Protein AF-A0A9D6R997-F1 (afdb_monomer_lite)

Sequence (126 aa):
MDRHWLLTNTCYGTWLPGSERGFVGRVWEHRPLEPAEKRRVVHNDPGTPCDENMPALQRQSRDLMKGSPIMLSLTHAETLLAQFQETASYRKWTIRAVAIMFNHFHIVVAVPGDPNPSKVLGDFKA

pLDDT: mean 92.51, std 6.71, range [74.5, 98.62]

Radius of gyration: 17.23 Å; chains: 1; bounding box: 40×22×47 Å

Secondary structure (DSSP, 8-state):
--EEEEEEEEPTTSS-TT-TT-B-SEESPPPTTS-TT-SSEE---TTSPPB---HHHHHHHHHT-SSPPP---HHHHHHHHHHHHHHHHHHT-EEEEEEEETTEEEEEEEESS---HHHHHHHHH-

Foldseek 3Di:
DPDKDKDKWFFPPPDFAQDQQADWDWAQDDDPPDDNPDRTDTDDDPPDDHHHGDVVRRVVVVVPDPDDTQFDDPVNVVVLVVLQVVLCVVQVKDWPDKDDHRGMIITIIGHPDDDDVVVVNVSSVD

Structure (mmCIF, N/CA/C/O backbone):
data_AF-A0A9D6R997-F1
#
_entry.id   AF-A0A9D6R997-F1
#
loop_
_atom_site.group_PDB
_atom_site.id
_atom_site.type_symbol
_atom_site.label_atom_id
_atom_site.label_alt_id
_atom_site.label_comp_id
_atom_site.label_asym_id
_atom_site.label_entity_id
_atom_site.label_seq_id
_atom_site.pdbx_PDB_ins_code
_atom_site.Cartn_x
_atom_site.Cartn_y
_atom_site.Cartn_z
_atom_site.occupancy
_atom_site.B_iso_or_equiv
_atom_site.auth_seq_id
_atom_site.auth_comp_id
_atom_site.auth_asym_id
_atom_site.auth_atom_id
_atom_site.pdbx_PDB_model_num
ATOM 1 N N . MET A 1 1 ? -21.304 0.700 10.622 1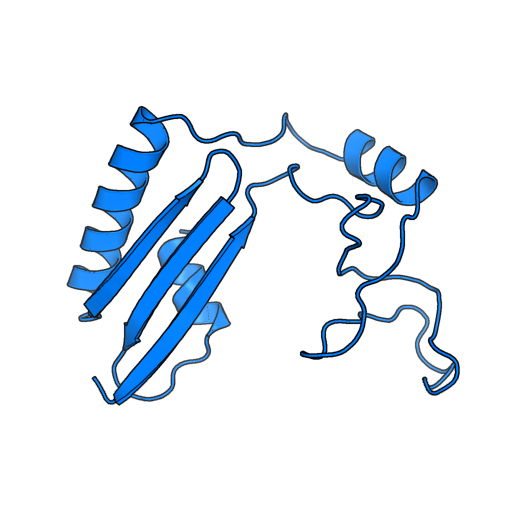.00 75.81 1 MET A N 1
ATOM 2 C CA . MET A 1 1 ? -20.376 0.799 9.478 1.00 75.81 1 MET A CA 1
ATOM 3 C C . MET A 1 1 ? -20.790 -0.245 8.476 1.00 75.81 1 MET A C 1
ATOM 5 O O . MET A 1 1 ? -20.971 -1.392 8.865 1.00 75.81 1 MET A O 1
ATOM 9 N N . ASP A 1 2 ? -21.026 0.187 7.253 1.00 90.62 2 ASP A N 1
ATOM 10 C CA . ASP A 1 2 ? -21.742 -0.523 6.194 1.00 90.62 2 ASP A CA 1
ATOM 11 C C . ASP A 1 2 ? -20.811 -0.942 5.051 1.00 90.62 2 ASP A C 1
ATOM 13 O O . ASP A 1 2 ? -21.025 -1.991 4.446 1.00 90.62 2 ASP A O 1
ATOM 17 N N . ARG A 1 3 ? -19.711 -0.214 4.826 1.00 96.50 3 ARG A N 1
ATOM 18 C CA . ARG A 1 3 ? -18.688 -0.581 3.843 1.00 96.50 3 ARG A CA 1
ATOM 19 C C . ARG A 1 3 ? -17.407 -1.054 4.509 1.00 96.50 3 ARG A C 1
ATOM 21 O O . ARG A 1 3 ? -16.957 -0.481 5.499 1.00 96.50 3 ARG A O 1
ATOM 28 N N . HIS A 1 4 ? -16.807 -2.091 3.930 1.00 97.25 4 HIS A N 1
ATOM 29 C CA . HIS A 1 4 ? -15.522 -2.636 4.348 1.00 97.25 4 HIS A CA 1
ATOM 30 C C . HIS A 1 4 ? -14.554 -2.608 3.169 1.00 97.25 4 HIS A C 1
ATOM 32 O O . HIS A 1 4 ? -14.914 -2.999 2.059 1.00 97.25 4 HIS A O 1
ATOM 38 N N . TRP A 1 5 ? -13.328 -2.166 3.423 1.00 97.19 5 TRP A N 1
ATOM 39 C CA . TRP A 1 5 ? -12.262 -2.117 2.432 1.00 97.19 5 TRP A CA 1
ATOM 40 C C . TRP A 1 5 ? -11.076 -2.950 2.894 1.00 97.19 5 TRP A C 1
ATOM 42 O O . TRP A 1 5 ? -10.654 -2.831 4.044 1.00 97.19 5 TRP A O 1
ATOM 52 N N . LEU A 1 6 ? -10.516 -3.744 1.980 1.00 97.00 6 LEU A N 1
ATOM 53 C CA . LEU A 1 6 ? -9.157 -4.260 2.097 1.00 97.00 6 LEU A CA 1
ATOM 54 C C . LEU A 1 6 ? -8.227 -3.288 1.375 1.00 97.00 6 LEU A C 1
ATOM 56 O O . LEU A 1 6 ? -8.240 -3.185 0.149 1.00 97.00 6 LEU A O 1
ATOM 60 N N . LEU A 1 7 ? -7.431 -2.568 2.148 1.00 96.94 7 LEU A N 1
ATOM 61 C CA . LEU A 1 7 ? -6.454 -1.618 1.646 1.00 96.94 7 LEU A CA 1
ATOM 62 C C . LEU A 1 7 ? -5.073 -2.258 1.666 1.00 96.94 7 LEU A C 1
ATOM 64 O O . LEU A 1 7 ? -4.706 -2.908 2.640 1.00 96.94 7 LEU A O 1
ATOM 68 N N . THR A 1 8 ? -4.306 -2.045 0.600 1.00 95.12 8 THR A N 1
ATOM 69 C CA . THR A 1 8 ? -2.928 -2.526 0.471 1.00 95.12 8 THR A CA 1
ATOM 70 C C . THR A 1 8 ? -2.030 -1.370 0.064 1.00 95.12 8 THR A C 1
ATOM 72 O O . THR A 1 8 ? -2.386 -0.589 -0.821 1.00 95.12 8 THR A O 1
ATOM 75 N N . ASN A 1 9 ? -0.856 -1.261 0.683 1.00 96.00 9 ASN A N 1
ATOM 76 C CA . ASN A 1 9 ? 0.147 -0.281 0.291 1.00 96.00 9 ASN A CA 1
ATOM 77 C C . ASN A 1 9 ? 1.556 -0.862 0.340 1.00 96.00 9 ASN A C 1
ATOM 79 O O . ASN A 1 9 ? 1.980 -1.379 1.365 1.00 96.00 9 ASN A O 1
ATOM 83 N N . THR A 1 10 ? 2.291 -0.724 -0.757 1.00 95.19 10 THR A N 1
ATOM 84 C CA . THR A 1 10 ? 3.698 -1.116 -0.861 1.00 95.19 10 THR A CA 1
ATOM 85 C C . THR A 1 10 ? 4.593 0.084 -0.594 1.00 95.19 10 THR A C 1
ATOM 87 O O . THR A 1 10 ? 4.392 1.148 -1.187 1.00 95.19 10 THR A O 1
ATOM 90 N N . CYS A 1 11 ? 5.606 -0.089 0.251 1.00 96.31 11 CYS A N 1
ATOM 91 C CA . CYS A 1 11 ? 6.530 0.978 0.603 1.00 96.31 11 CYS A CA 1
ATOM 92 C C . CYS A 1 11 ? 7.339 1.442 -0.616 1.00 96.31 11 CYS A C 1
ATOM 94 O O . CYS A 1 11 ? 7.626 0.677 -1.544 1.00 96.31 11 CYS A O 1
ATOM 96 N N . TYR A 1 12 ? 7.716 2.719 -0.608 1.00 95.69 12 TYR A N 1
ATOM 97 C CA . TYR A 1 12 ? 8.464 3.348 -1.692 1.00 95.69 12 TYR A CA 1
ATOM 98 C C . TYR A 1 12 ? 9.712 2.538 -2.081 1.00 95.69 12 TYR A C 1
ATOM 100 O O . TYR A 1 12 ? 10.476 2.105 -1.222 1.00 95.69 12 TYR A O 1
ATOM 108 N N . GLY A 1 13 ? 9.919 2.339 -3.386 1.00 94.38 13 GLY A N 1
ATOM 109 C CA . GLY A 1 13 ? 11.106 1.667 -3.926 1.00 94.38 13 GLY A CA 1
ATOM 110 C C . GLY A 1 13 ? 11.147 0.141 -3.765 1.00 94.38 13 GLY A C 1
ATOM 111 O O . GLY A 1 13 ? 12.135 -0.470 -4.164 1.00 94.38 13 GLY A O 1
ATOM 112 N N . THR A 1 14 ? 10.105 -0.490 -3.209 1.00 94.19 14 THR A N 1
ATOM 113 C CA . THR A 1 14 ? 10.090 -1.945 -2.928 1.00 94.19 14 THR A CA 1
ATOM 114 C C . THR A 1 14 ? 9.371 -2.789 -3.989 1.00 94.19 14 THR A C 1
ATOM 116 O O . THR A 1 14 ? 9.532 -4.012 -4.028 1.00 94.19 14 THR A O 1
ATOM 119 N N . TRP A 1 15 ? 8.611 -2.148 -4.883 1.00 92.94 15 TRP A N 1
ATOM 120 C CA . TRP A 1 15 ? 7.952 -2.777 -6.029 1.00 92.94 15 TRP A CA 1
ATOM 121 C C . TRP A 1 15 ? 8.122 -1.893 -7.268 1.00 92.94 15 TRP A C 1
ATOM 123 O O . TRP A 1 15 ? 7.317 -1.011 -7.551 1.00 92.94 15 TRP A O 1
ATOM 133 N N . LEU A 1 16 ? 9.232 -2.096 -7.977 1.00 91.00 16 LEU A N 1
ATOM 134 C CA . LEU A 1 16 ? 9.558 -1.352 -9.194 1.00 91.00 16 LEU A CA 1
ATOM 135 C C . LEU A 1 16 ? 9.029 -2.073 -10.445 1.00 91.00 16 LEU A C 1
ATOM 137 O O . LEU A 1 16 ? 8.905 -3.304 -10.421 1.00 91.00 16 LEU A O 1
ATOM 141 N N . PRO A 1 17 ? 8.780 -1.337 -11.545 1.00 87.12 17 PRO A N 1
ATOM 142 C CA . PRO A 1 17 ? 8.526 -1.935 -12.849 1.00 87.12 17 PRO A CA 1
ATOM 143 C C . PRO A 1 17 ? 9.629 -2.923 -13.205 1.00 87.12 17 PRO A C 1
ATOM 145 O O . PRO A 1 17 ? 10.794 -2.575 -13.085 1.00 87.12 17 PRO A O 1
ATOM 148 N N . GLY A 1 18 ? 9.295 -4.153 -13.580 1.00 76.06 18 GLY A N 1
ATOM 149 C CA . GLY A 1 18 ? 10.296 -5.199 -13.802 1.00 76.06 18 GLY A CA 1
ATOM 150 C C . GLY A 1 18 ? 10.621 -6.097 -12.607 1.00 76.06 18 GLY A C 1
ATOM 151 O O . GLY A 1 18 ? 11.545 -6.900 -12.695 1.00 76.06 18 GLY A O 1
ATOM 152 N N . SER A 1 19 ? 9.878 -6.003 -11.499 1.00 82.88 19 SER A N 1
ATOM 153 C CA . SER A 1 19 ? 9.898 -7.051 -10.469 1.00 82.88 19 SER A CA 1
ATOM 154 C C . SER A 1 19 ? 9.442 -8.390 -11.066 1.00 82.88 19 SER A C 1
ATOM 156 O O . SER A 1 19 ? 8.484 -8.422 -11.828 1.00 82.88 19 SER A O 1
ATOM 158 N N . GLU A 1 20 ? 10.048 -9.504 -10.641 1.00 84.00 20 GLU A N 1
ATOM 159 C CA . GLU A 1 20 ? 9.614 -10.864 -11.0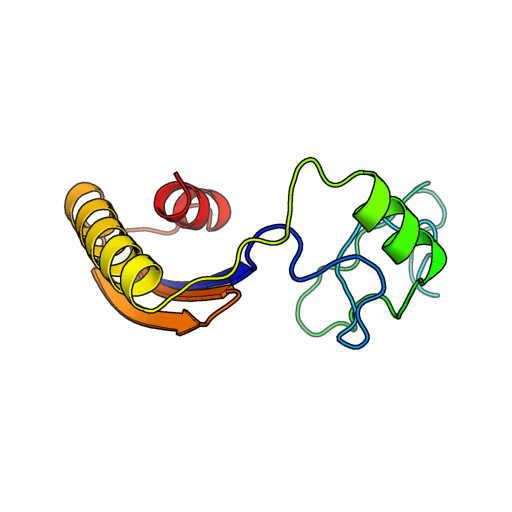36 1.00 84.00 20 GLU A CA 1
ATOM 160 C C . GLU A 1 20 ? 8.160 -11.182 -10.651 1.00 84.00 20 GLU A C 1
ATOM 162 O O . GLU A 1 20 ? 7.512 -12.016 -11.265 1.00 84.00 20 GLU A O 1
ATOM 167 N N . ARG A 1 21 ? 7.615 -10.460 -9.666 1.00 86.00 21 ARG A N 1
ATOM 168 C CA . ARG A 1 21 ? 6.208 -10.520 -9.239 1.00 86.00 21 ARG A CA 1
ATOM 169 C C . ARG A 1 21 ? 5.233 -9.897 -10.257 1.00 86.00 21 ARG A C 1
ATOM 171 O O . ARG A 1 21 ? 4.045 -9.794 -9.968 1.00 86.00 21 ARG A O 1
ATOM 178 N N . GLY A 1 22 ? 5.740 -9.411 -11.389 1.00 89.94 22 GLY A N 1
ATOM 179 C CA . GLY A 1 22 ? 5.045 -8.494 -12.287 1.00 89.94 22 GLY A CA 1
ATOM 180 C C . GLY A 1 22 ? 4.935 -7.091 -11.693 1.00 89.94 22 GLY A C 1
ATOM 181 O O . GLY A 1 22 ? 5.437 -6.819 -10.599 1.00 89.94 22 GLY A O 1
ATOM 182 N N . PHE A 1 23 ? 4.298 -6.166 -12.403 1.00 91.25 23 PHE A N 1
ATOM 183 C CA . PHE A 1 23 ? 4.009 -4.825 -11.893 1.00 91.25 23 PHE A CA 1
ATOM 184 C C . PHE A 1 23 ? 2.773 -4.213 -12.555 1.00 91.25 23 PHE A C 1
ATOM 186 O O . PHE A 1 23 ? 2.282 -4.703 -13.566 1.00 91.25 23 PHE A O 1
ATOM 193 N N . VAL A 1 24 ? 2.288 -3.113 -11.979 1.00 90.06 24 VAL A N 1
ATOM 194 C CA . VAL A 1 24 ? 1.265 -2.258 -12.587 1.00 90.06 24 VAL A CA 1
ATOM 195 C C . VAL A 1 24 ? 1.889 -0.890 -12.822 1.00 90.06 24 VAL A C 1
ATOM 197 O O . VAL A 1 24 ? 2.371 -0.248 -11.886 1.00 90.06 24 VAL A O 1
ATOM 200 N N . GLY A 1 25 ? 1.913 -0.436 -14.071 1.00 87.94 25 GLY A N 1
ATOM 201 C CA . GLY A 1 25 ? 2.514 0.842 -14.435 1.00 87.94 25 GLY A CA 1
ATOM 202 C C . GLY A 1 25 ? 2.040 1.349 -15.789 1.00 87.94 25 GLY A C 1
ATOM 203 O O . GLY A 1 25 ? 1.224 0.725 -16.451 1.00 87.94 25 GLY A O 1
ATOM 204 N N . ARG A 1 26 ? 2.543 2.520 -16.197 1.00 88.00 26 ARG A N 1
ATOM 205 C CA . ARG A 1 26 ? 2.291 3.056 -17.542 1.00 88.00 26 ARG A CA 1
ATOM 206 C C . ARG A 1 26 ? 3.278 2.450 -18.534 1.00 88.00 26 ARG A C 1
ATOM 208 O O . ARG A 1 26 ? 4.410 2.941 -18.630 1.00 88.00 26 ARG A O 1
ATOM 215 N N . VAL A 1 27 ? 2.844 1.450 -19.286 1.00 87.44 27 VAL A N 1
ATOM 216 C CA . VAL A 1 27 ? 3.638 0.777 -20.325 1.00 87.44 27 VAL A CA 1
ATOM 217 C C . VAL A 1 27 ? 3.219 1.231 -21.723 1.00 87.44 27 VAL A C 1
ATOM 219 O O . VAL A 1 27 ? 2.205 1.905 -21.888 1.00 87.44 27 VAL A O 1
ATOM 222 N N . TRP A 1 28 ? 4.059 0.946 -22.716 1.00 83.38 28 TRP A N 1
ATOM 223 C CA . TRP A 1 28 ? 3.780 1.214 -24.136 1.00 83.38 28 TRP A CA 1
ATOM 224 C C . TRP A 1 28 ? 3.112 0.032 -24.835 1.00 83.38 28 TRP A C 1
ATOM 226 O O . TRP A 1 28 ? 2.558 0.191 -25.915 1.00 83.38 28 TRP A O 1
ATOM 236 N N . GLU A 1 29 ? 3.219 -1.151 -24.240 1.00 76.62 29 GLU A N 1
ATOM 237 C CA . GLU A 1 29 ? 2.725 -2.393 -24.809 1.00 76.62 29 GLU A CA 1
ATOM 238 C C . GLU A 1 29 ? 1.228 -2.522 -24.566 1.00 76.62 29 GLU A C 1
ATOM 240 O O . GLU A 1 29 ? 0.764 -2.331 -23.446 1.00 76.62 29 GLU A O 1
ATOM 245 N N . HIS A 1 30 ? 0.504 -2.854 -25.628 1.00 76.31 30 HIS A N 1
ATOM 246 C CA . HIS A 1 30 ? -0.918 -3.157 -25.593 1.00 76.31 30 HIS A CA 1
ATOM 247 C C . HIS A 1 30 ? -1.116 -4.666 -25.511 1.00 76.31 30 HIS A C 1
ATOM 249 O O . HIS A 1 30 ? -0.402 -5.427 -26.172 1.00 76.31 30 HIS A O 1
ATOM 255 N N . ARG A 1 31 ? -2.137 -5.110 -24.780 1.00 80.12 31 ARG A N 1
ATOM 256 C CA . ARG A 1 31 ? -2.607 -6.500 -24.896 1.00 80.12 31 ARG A CA 1
ATOM 257 C C . ARG A 1 31 ? -3.326 -6.708 -26.237 1.00 80.12 31 ARG A C 1
ATOM 259 O O . ARG A 1 31 ? -3.881 -5.752 -26.770 1.00 80.12 31 ARG A O 1
ATOM 266 N N . PRO A 1 32 ? -3.398 -7.944 -26.777 1.00 77.94 32 PRO A N 1
ATOM 267 C CA . PRO A 1 32 ? -3.991 -8.209 -28.098 1.00 77.94 32 PRO A CA 1
ATOM 268 C C . PRO A 1 32 ? -5.426 -7.695 -28.309 1.00 77.94 32 PRO A C 1
ATOM 270 O O . PRO A 1 32 ? -5.848 -7.523 -29.447 1.00 77.94 32 PRO A O 1
ATOM 273 N N . LEU A 1 33 ? -6.179 -7.467 -27.229 1.00 78.75 33 LEU A N 1
ATOM 274 C CA . LEU A 1 33 ? -7.563 -6.984 -27.259 1.00 78.75 33 LEU A CA 1
ATOM 275 C C . LEU A 1 33 ? -7.695 -5.480 -26.968 1.00 78.75 33 LEU A C 1
ATOM 277 O O . LEU A 1 33 ? -8.810 -4.973 -2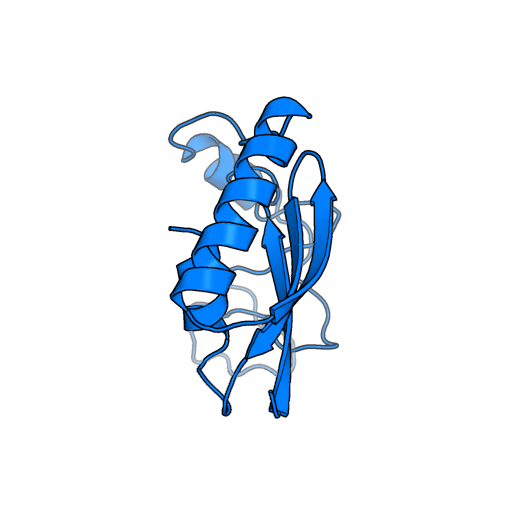6.866 1.00 78.75 33 LEU A O 1
ATOM 281 N N . GLU A 1 34 ? -6.585 -4.761 -26.799 1.00 76.19 34 GLU A N 1
ATOM 282 C CA . GLU A 1 34 ? -6.611 -3.359 -26.399 1.00 76.19 34 GLU A CA 1
ATOM 283 C C . GLU A 1 34 ? -6.558 -2.387 -27.584 1.00 76.19 34 GLU A C 1
ATOM 285 O O . GLU A 1 34 ? -5.841 -2.624 -28.558 1.00 76.19 34 GLU A O 1
ATOM 290 N N . PRO A 1 35 ? -7.262 -1.242 -27.501 1.00 74.50 35 PRO A N 1
ATOM 291 C CA . PRO A 1 35 ? -7.228 -0.229 -28.549 1.00 74.50 35 PRO A CA 1
ATOM 292 C C . PRO A 1 35 ? -5.830 0.385 -28.702 1.00 74.50 35 PRO A C 1
ATOM 294 O O . PRO A 1 35 ? -5.273 0.918 -27.739 1.00 74.50 35 PRO A O 1
ATOM 297 N N . ALA A 1 36 ? -5.308 0.406 -29.931 1.00 76.69 36 ALA A N 1
ATOM 298 C CA . ALA A 1 36 ? -3.994 0.973 -30.271 1.00 76.69 36 ALA A CA 1
ATOM 299 C C . ALA A 1 36 ? -3.921 2.515 -30.182 1.00 76.69 36 ALA A C 1
ATOM 301 O O . ALA A 1 36 ? -2.873 3.120 -30.391 1.00 76.69 3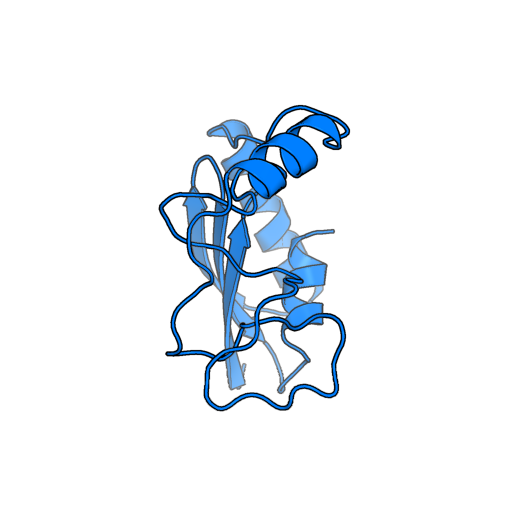6 ALA A O 1
ATOM 302 N N . GLU A 1 37 ? -5.039 3.179 -29.889 1.00 80.69 37 GLU A N 1
ATOM 303 C CA . GLU A 1 37 ? -5.168 4.642 -29.901 1.00 80.69 37 GLU A CA 1
ATOM 304 C C . GLU A 1 37 ? -4.399 5.323 -28.756 1.00 80.69 37 GLU A C 1
ATOM 306 O O . GLU A 1 37 ? -4.049 6.503 -28.836 1.00 80.69 37 GLU A O 1
ATOM 311 N N . LYS A 1 38 ? -4.131 4.597 -27.663 1.00 75.19 38 LYS A N 1
ATOM 312 C CA . LYS A 1 38 ? -3.456 5.152 -26.486 1.00 75.19 38 LYS A CA 1
ATOM 313 C C . LYS A 1 38 ? -1.960 4.915 -26.547 1.00 75.19 38 LYS A C 1
ATOM 315 O O . LYS A 1 38 ? -1.496 3.799 -26.439 1.00 75.19 38 LYS A O 1
ATOM 320 N N . ARG A 1 39 ? -1.186 5.999 -26.531 1.00 80.62 39 ARG A N 1
ATOM 321 C CA . ARG A 1 39 ? 0.283 5.943 -26.516 1.00 80.62 39 ARG A CA 1
ATOM 322 C C . ARG A 1 39 ? 0.880 5.167 -25.323 1.00 80.62 39 ARG A C 1
ATOM 324 O O . ARG A 1 39 ? 1.983 4.650 -25.432 1.00 80.62 39 ARG A O 1
ATOM 331 N N . ARG A 1 40 ? 0.205 5.151 -24.169 1.00 85.75 40 ARG A N 1
ATOM 332 C CA . ARG A 1 40 ? 0.581 4.356 -22.987 1.00 85.75 40 ARG A CA 1
ATOM 333 C C . ARG A 1 40 ? -0.676 3.811 -22.320 1.00 85.75 40 ARG A C 1
ATOM 335 O O . ARG A 1 40 ? -1.661 4.547 -22.203 1.00 85.75 40 ARG A O 1
ATOM 342 N N . VAL A 1 41 ? -0.609 2.585 -21.820 1.00 87.69 41 VAL A N 1
ATOM 343 C CA . VAL A 1 41 ? -1.706 1.887 -21.136 1.00 87.69 41 VAL A CA 1
ATOM 344 C C . VAL A 1 41 ? -1.305 1.501 -19.711 1.00 87.69 41 VAL A C 1
ATOM 346 O O . VAL A 1 41 ? -0.125 1.537 -19.355 1.00 87.69 41 VAL A O 1
ATOM 349 N N . VAL A 1 42 ? -2.301 1.234 -18.866 1.00 90.06 42 VAL A N 1
ATOM 350 C CA . VAL A 1 42 ? -2.120 0.747 -17.493 1.00 90.06 42 VAL A CA 1
ATOM 351 C C . VAL A 1 42 ? -3.006 -0.473 -17.326 1.00 90.06 42 VAL A C 1
ATOM 353 O O . VAL A 1 42 ? -4.223 -0.347 -17.427 1.00 90.06 42 VAL A O 1
ATOM 356 N N . HIS A 1 43 ? -2.401 -1.620 -17.034 1.00 89.50 43 HIS A N 1
ATOM 357 C CA . HIS A 1 43 ? -3.118 -2.865 -16.789 1.00 89.50 43 HIS A CA 1
ATOM 358 C C . HIS A 1 43 ? -3.364 -3.049 -15.289 1.00 89.50 43 HIS A C 1
ATOM 360 O O . HIS A 1 43 ? -2.519 -3.586 -14.574 1.00 89.50 43 HIS A O 1
ATOM 366 N N . ASN A 1 44 ? -4.492 -2.552 -14.782 1.00 89.69 44 ASN A N 1
ATOM 367 C CA . ASN A 1 44 ? -4.826 -2.604 -13.353 1.00 89.69 44 ASN A CA 1
ATOM 368 C C . ASN A 1 44 ? -6.213 -3.187 -13.051 1.00 89.69 44 ASN A C 1
ATOM 370 O O . ASN A 1 44 ? -6.710 -3.019 -11.934 1.00 89.69 44 ASN A O 1
ATOM 374 N N . ASP A 1 45 ? -6.822 -3.868 -14.020 1.00 89.25 45 ASP A N 1
ATOM 375 C CA . ASP A 1 45 ? -8.121 -4.502 -13.833 1.00 89.25 45 ASP A CA 1
ATOM 376 C C . ASP A 1 45 ? -7.994 -5.767 -12.966 1.00 89.25 45 ASP A C 1
ATOM 378 O O . ASP A 1 45 ? -7.171 -6.645 -13.264 1.00 89.25 45 ASP A O 1
ATOM 382 N N . PRO A 1 46 ? -8.803 -5.897 -11.895 1.00 87.19 46 PRO A N 1
ATOM 383 C CA . PRO A 1 46 ? -8.774 -7.064 -11.022 1.00 87.19 46 PRO A CA 1
ATOM 384 C C . PRO A 1 46 ? -8.992 -8.378 -11.777 1.00 87.19 46 PRO A C 1
ATOM 386 O O . PRO A 1 46 ? -9.860 -8.480 -12.640 1.00 87.19 46 PRO A O 1
ATOM 389 N N . GLY A 1 47 ? -8.223 -9.407 -11.416 1.00 88.81 47 GLY A N 1
ATOM 390 C CA . GLY A 1 47 ? -8.309 -10.735 -12.033 1.00 88.81 47 GLY A CA 1
ATOM 391 C C . GLY A 1 47 ? -7.610 -10.853 -13.390 1.00 88.81 47 GLY A C 1
ATOM 392 O O . GLY A 1 47 ? -7.525 -11.956 -13.924 1.00 88.81 47 GLY A O 1
ATOM 393 N N . THR A 1 48 ? -7.070 -9.759 -13.931 1.00 89.12 48 THR A N 1
ATOM 394 C CA . THR A 1 48 ? -6.213 -9.801 -15.120 1.00 89.12 48 THR A CA 1
ATOM 395 C C . THR A 1 48 ? -4.735 -9.923 -14.724 1.00 89.12 48 THR A C 1
ATOM 397 O O . THR A 1 48 ? -4.373 -9.546 -13.605 1.00 89.12 48 THR A O 1
ATOM 400 N N . PRO A 1 49 ? -3.861 -10.459 -15.599 1.00 89.38 49 PRO A N 1
ATOM 401 C CA . PRO A 1 49 ? -2.425 -10.512 -15.325 1.00 89.38 49 PRO A CA 1
ATOM 402 C C . PRO A 1 49 ? -1.839 -9.119 -15.049 1.00 89.38 49 PRO A C 1
ATOM 404 O O . PRO A 1 49 ? -2.366 -8.119 -15.534 1.00 89.38 49 PRO A O 1
ATOM 407 N N . CYS A 1 50 ? -0.729 -9.044 -14.319 1.00 90.31 50 CYS A N 1
ATOM 408 C CA . CYS A 1 50 ? 0.113 -7.841 -14.261 1.00 90.31 50 CYS A CA 1
ATOM 409 C C . CYS A 1 50 ? 1.040 -7.775 -15.488 1.00 90.31 50 CYS A C 1
ATOM 411 O O . CYS A 1 50 ? 1.181 -8.764 -16.205 1.00 90.31 50 CYS A O 1
ATOM 413 N N . ASP A 1 51 ? 1.697 -6.635 -15.710 1.00 89.88 51 ASP A N 1
ATOM 414 C CA . ASP A 1 51 ? 2.783 -6.547 -16.691 1.00 89.88 51 ASP A CA 1
ATOM 415 C C . ASP A 1 51 ? 3.984 -7.390 -16.248 1.00 89.88 51 ASP A C 1
ATOM 417 O O . ASP A 1 51 ? 4.332 -7.416 -15.060 1.00 89.88 51 ASP A O 1
ATOM 421 N N . GLU A 1 52 ? 4.611 -8.072 -17.207 1.00 85.94 52 GLU A N 1
ATOM 422 C CA . GLU A 1 52 ? 5.783 -8.922 -16.984 1.00 85.94 52 GLU A CA 1
ATOM 423 C C . GLU A 1 52 ? 7.048 -8.108 -16.683 1.00 85.94 52 GLU A C 1
ATOM 425 O O . GLU A 1 52 ? 7.048 -6.878 -16.595 1.00 85.94 52 GLU A O 1
ATOM 430 N N . ASN A 1 53 ? 8.171 -8.789 -16.466 1.00 80.38 53 ASN A N 1
ATOM 431 C CA . ASN A 1 53 ? 9.400 -8.115 -16.100 1.00 80.38 53 ASN A CA 1
ATOM 432 C C . ASN A 1 53 ? 9.965 -7.268 -17.263 1.00 80.38 53 ASN A C 1
ATOM 434 O O . ASN A 1 53 ? 10.348 -7.773 -18.309 1.00 80.38 53 ASN A O 1
ATOM 438 N N . MET A 1 54 ? 10.113 -5.957 -17.042 1.00 87.31 54 MET A N 1
ATOM 439 C CA . MET A 1 54 ? 10.806 -5.030 -17.945 1.00 87.31 54 MET A CA 1
ATOM 440 C C . MET A 1 54 ? 12.131 -4.537 -17.322 1.00 87.31 54 MET A C 1
ATOM 442 O O . MET A 1 54 ? 12.155 -3.466 -16.705 1.00 87.31 54 MET A O 1
ATOM 446 N N . PRO A 1 55 ? 13.266 -5.259 -17.469 1.00 87.62 55 PRO A N 1
ATOM 447 C CA . PRO A 1 55 ? 14.517 -4.934 -16.771 1.00 87.62 55 PRO A CA 1
ATOM 448 C C . PRO A 1 55 ? 15.067 -3.534 -17.066 1.00 87.62 55 PRO A C 1
ATOM 450 O O . PRO A 1 55 ? 15.643 -2.892 -16.189 1.00 87.62 55 PRO A O 1
ATOM 453 N N . ALA A 1 56 ? 14.897 -3.037 -18.296 1.00 88.88 56 ALA A N 1
ATOM 454 C CA . ALA A 1 56 ? 15.333 -1.689 -18.663 1.00 88.88 56 ALA A CA 1
ATOM 455 C C . ALA A 1 56 ? 14.563 -0.612 -17.879 1.00 88.88 56 ALA A C 1
ATOM 457 O O . ALA A 1 56 ? 15.170 0.308 -17.330 1.00 88.88 56 ALA A O 1
ATOM 458 N N . LEU A 1 57 ? 13.242 -0.774 -17.761 1.00 88.56 57 LEU A N 1
ATOM 459 C CA . LEU A 1 57 ? 12.386 0.127 -16.993 1.00 88.56 57 LEU A CA 1
ATOM 460 C C . LEU A 1 57 ? 12.655 0.016 -15.486 1.00 88.56 57 LEU A C 1
ATOM 462 O O . LEU A 1 57 ? 12.597 1.024 -14.782 1.00 88.56 57 LEU A O 1
ATOM 466 N N . GLN A 1 58 ? 13.011 -1.175 -14.996 1.00 90.75 58 GLN A N 1
ATOM 467 C CA . GLN A 1 58 ? 13.438 -1.379 -13.611 1.00 90.75 58 GLN A CA 1
ATOM 468 C C . GLN A 1 58 ? 14.688 -0.577 -13.269 1.00 90.75 58 GLN A C 1
ATOM 470 O O . GLN A 1 58 ? 14.700 0.135 -12.264 1.00 90.75 58 GLN A O 1
ATOM 475 N N . ARG A 1 59 ? 15.731 -0.687 -14.104 1.00 91.19 59 ARG A N 1
ATOM 476 C CA . ARG A 1 59 ? 16.989 0.049 -13.920 1.00 91.19 59 ARG A CA 1
ATOM 477 C C . ARG A 1 59 ? 16.739 1.549 -13.950 1.00 91.19 59 ARG A C 1
ATOM 479 O O . ARG A 1 59 ? 17.060 2.226 -12.984 1.00 91.19 59 ARG A O 1
ATOM 486 N N . GLN A 1 60 ? 16.034 2.032 -14.973 1.00 92.69 60 GLN A N 1
ATOM 487 C CA . GLN A 1 60 ? 15.687 3.448 -15.075 1.00 92.69 60 GLN A CA 1
ATOM 488 C C . GLN A 1 60 ? 14.894 3.937 -13.854 1.00 92.69 60 GLN A C 1
ATOM 490 O O . GLN A 1 60 ? 15.178 5.003 -13.318 1.00 92.69 60 GLN A O 1
ATOM 495 N N . SER A 1 61 ? 13.907 3.163 -13.391 1.00 92.81 61 SER A N 1
ATOM 496 C CA . SER A 1 61 ? 13.116 3.538 -12.214 1.00 92.81 61 SER A CA 1
ATOM 497 C C . SER A 1 61 ? 13.983 3.622 -10.963 1.00 92.81 61 SER A C 1
ATOM 499 O O . SER A 1 61 ? 13.781 4.525 -10.161 1.00 92.81 61 SER A O 1
ATOM 501 N N . ARG A 1 62 ? 14.949 2.706 -10.813 1.00 93.44 62 ARG A N 1
ATOM 502 C CA . ARG A 1 62 ? 15.913 2.696 -9.709 1.00 93.44 62 ARG A CA 1
ATOM 503 C C . ARG A 1 62 ? 16.841 3.909 -9.752 1.00 93.44 62 ARG A C 1
ATOM 505 O O . ARG A 1 62 ? 17.035 4.530 -8.715 1.00 93.44 62 ARG A O 1
ATOM 512 N N . ASP A 1 63 ? 17.338 4.277 -10.929 1.00 95.25 63 ASP A N 1
ATOM 513 C CA . ASP A 1 63 ? 18.224 5.436 -11.110 1.00 95.25 63 ASP A CA 1
ATOM 514 C C . ASP A 1 63 ? 17.504 6.768 -10.834 1.00 95.25 63 ASP A C 1
ATOM 516 O O . ASP A 1 63 ? 18.112 7.735 -10.384 1.00 95.25 63 ASP A O 1
ATOM 520 N N . LEU A 1 64 ? 16.187 6.817 -11.063 1.00 95.62 64 LEU A N 1
ATOM 521 C CA . LEU A 1 64 ? 15.344 7.983 -10.781 1.00 95.62 64 LEU A CA 1
ATOM 522 C C . LEU A 1 64 ? 14.881 8.076 -9.317 1.00 95.62 64 LEU A C 1
ATOM 524 O O . LEU A 1 64 ? 14.213 9.048 -8.946 1.00 95.62 64 LEU A O 1
ATOM 528 N N . MET A 1 65 ? 15.181 7.081 -8.476 1.00 96.25 65 MET A N 1
ATOM 529 C CA . MET A 1 65 ? 14.774 7.112 -7.075 1.00 96.25 65 MET A CA 1
ATOM 530 C C . MET A 1 65 ? 15.492 8.238 -6.327 1.00 96.25 65 MET A C 1
ATOM 532 O O . MET A 1 65 ? 16.709 8.359 -6.350 1.00 96.25 65 MET A O 1
ATOM 536 N N . LYS A 1 66 ? 14.727 9.025 -5.568 1.00 97.12 66 LYS A N 1
ATOM 537 C CA . LYS A 1 66 ? 15.255 10.128 -4.746 1.00 97.12 66 LYS A CA 1
ATOM 538 C C . LYS A 1 66 ? 15.901 9.682 -3.428 1.00 97.12 66 LYS A C 1
ATOM 540 O O . LYS A 1 66 ? 16.359 10.514 -2.657 1.00 97.12 66 LYS A O 1
ATOM 545 N N . GLY A 1 67 ? 15.877 8.388 -3.135 1.00 96.06 67 GLY A N 1
ATOM 546 C CA . GLY A 1 67 ? 16.349 7.819 -1.880 1.00 96.06 67 GLY A CA 1
ATOM 547 C C . GLY A 1 67 ? 16.197 6.306 -1.881 1.00 96.06 67 GLY A C 1
ATOM 548 O O . GLY A 1 67 ? 15.572 5.743 -2.783 1.00 96.06 67 GLY A O 1
ATOM 549 N N . SER A 1 68 ? 16.771 5.657 -0.874 1.00 96.44 68 SER A N 1
ATOM 550 C CA . SER A 1 68 ? 16.713 4.203 -0.713 1.00 96.44 68 SER A CA 1
ATOM 551 C C . SER A 1 68 ? 15.273 3.689 -0.559 1.00 96.44 68 SER A C 1
ATOM 553 O O . SER A 1 68 ? 14.403 4.435 -0.097 1.00 96.44 68 SER A O 1
ATOM 555 N N . PRO A 1 69 ? 14.999 2.418 -0.918 1.00 96.62 69 PRO A N 1
ATOM 556 C CA . PRO A 1 69 ? 13.725 1.784 -0.603 1.00 96.62 69 PRO A CA 1
ATOM 557 C C . PRO A 1 69 ? 13.385 1.913 0.884 1.00 96.62 69 PRO A C 1
ATOM 559 O O . PRO A 1 69 ? 14.255 1.751 1.742 1.00 96.62 69 PRO A O 1
ATOM 562 N N . ILE A 1 70 ? 12.117 2.180 1.186 1.00 97.00 70 ILE A N 1
ATOM 563 C CA . ILE A 1 70 ? 11.643 2.246 2.568 1.00 97.00 70 ILE A CA 1
ATOM 564 C C . ILE A 1 70 ? 11.379 0.824 3.052 1.00 97.00 70 ILE A C 1
ATOM 566 O O . ILE A 1 70 ? 10.514 0.132 2.512 1.00 97.00 70 ILE A O 1
ATOM 570 N N . MET A 1 71 ? 12.108 0.426 4.093 1.00 98.00 71 MET A N 1
ATOM 571 C CA . MET A 1 71 ? 11.944 -0.852 4.776 1.00 98.00 71 MET A CA 1
ATOM 572 C C . MET A 1 71 ? 11.462 -0.598 6.208 1.00 98.00 71 MET A C 1
ATOM 574 O O . MET A 1 71 ? 12.013 0.233 6.934 1.00 98.00 71 MET A O 1
ATOM 578 N N . LEU A 1 72 ? 10.408 -1.294 6.614 1.00 98.06 72 LEU A N 1
ATOM 579 C CA . LEU A 1 72 ? 9.791 -1.159 7.926 1.00 98.06 72 LEU A CA 1
ATOM 580 C C . LEU A 1 72 ? 10.478 -2.098 8.922 1.00 98.06 72 LEU A C 1
ATOM 582 O O . LEU A 1 72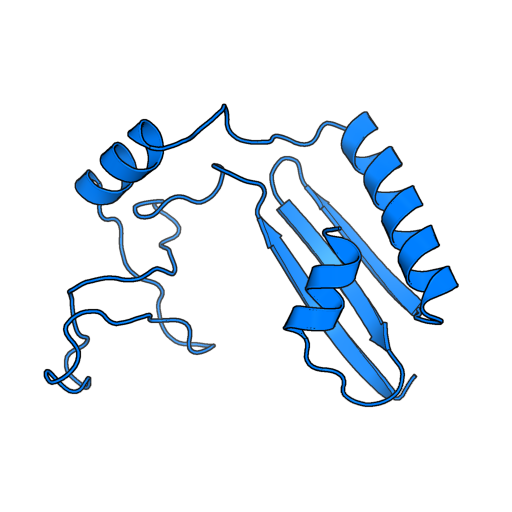 ? 10.566 -3.304 8.696 1.00 98.06 72 LEU A O 1
ATOM 586 N N . SER A 1 73 ? 10.969 -1.531 10.021 1.00 98.31 73 SER A N 1
ATOM 587 C CA . SER A 1 73 ? 11.402 -2.277 11.201 1.00 98.31 73 SER A CA 1
ATOM 588 C C . SER A 1 73 ? 10.211 -2.523 12.131 1.00 98.31 73 SER A C 1
ATOM 590 O O . SER A 1 73 ? 9.124 -1.982 11.914 1.00 98.31 73 SER A O 1
ATOM 592 N N . LEU A 1 74 ? 10.422 -3.287 13.205 1.00 98.12 74 LEU A N 1
ATOM 593 C CA . LEU A 1 74 ? 9.416 -3.445 14.257 1.00 98.12 74 LEU A CA 1
ATOM 594 C C . LEU A 1 74 ? 9.001 -2.088 14.851 1.00 98.12 74 LEU A C 1
ATOM 596 O O . LEU A 1 74 ? 7.814 -1.796 14.923 1.00 98.12 74 LEU A O 1
ATOM 600 N N . THR A 1 75 ? 9.966 -1.219 15.159 1.00 98.38 75 THR A N 1
ATOM 601 C CA . THR A 1 75 ? 9.691 0.129 15.681 1.00 98.38 75 THR A CA 1
ATOM 602 C C . THR A 1 75 ? 8.889 0.976 14.692 1.00 98.38 75 THR A C 1
ATOM 604 O O . THR A 1 75 ? 7.983 1.700 15.093 1.00 98.38 75 THR A O 1
ATOM 607 N N . HIS A 1 76 ? 9.165 0.874 13.384 1.00 98.19 76 HIS A N 1
ATOM 608 C CA . HIS A 1 76 ? 8.324 1.535 12.380 1.00 98.19 76 HIS A CA 1
ATOM 609 C C . HIS A 1 76 ? 6.894 0.979 12.395 1.00 98.19 76 HIS A C 1
ATOM 611 O O . HIS A 1 76 ? 5.945 1.752 12.304 1.00 98.19 76 HIS A O 1
ATOM 617 N N . ALA A 1 77 ? 6.731 -0.341 12.515 1.00 98.31 77 ALA A N 1
ATOM 618 C CA . ALA A 1 77 ? 5.421 -0.982 12.535 1.00 98.31 77 ALA A CA 1
ATOM 619 C C . ALA A 1 77 ? 4.586 -0.586 13.764 1.00 98.31 77 ALA A C 1
ATOM 621 O O . ALA A 1 77 ? 3.396 -0.322 13.619 1.00 98.31 77 ALA A O 1
ATOM 622 N N . GLU A 1 78 ? 5.199 -0.490 14.944 1.00 98.38 78 GLU A N 1
ATOM 623 C CA . GLU A 1 78 ? 4.536 -0.034 16.173 1.00 98.38 78 GLU A CA 1
ATOM 624 C C . GLU A 1 78 ? 4.041 1.413 16.039 1.00 98.38 78 GLU A C 1
ATOM 626 O O . GLU A 1 78 ? 2.870 1.694 16.303 1.00 98.38 78 GLU A O 1
ATOM 631 N N . THR A 1 79 ? 4.895 2.311 15.536 1.00 98.25 79 THR A N 1
ATOM 632 C CA . THR A 1 79 ? 4.528 3.711 15.273 1.00 98.25 79 THR A CA 1
ATOM 633 C C . THR A 1 79 ? 3.408 3.820 14.237 1.00 98.25 79 THR A C 1
ATOM 635 O O . THR A 1 79 ? 2.445 4.558 14.440 1.00 98.25 79 THR A O 1
ATOM 638 N N . LEU A 1 80 ? 3.492 3.062 13.139 1.00 98.06 80 LEU A N 1
ATOM 639 C CA . LEU A 1 80 ? 2.453 3.041 12.106 1.00 98.06 80 LEU A CA 1
ATOM 640 C C . LEU A 1 80 ? 1.120 2.524 12.648 1.00 98.06 80 LEU A C 1
ATOM 642 O O . LEU A 1 80 ? 0.082 3.103 12.347 1.00 98.06 80 LEU A O 1
ATOM 646 N N . LEU A 1 81 ? 1.128 1.460 13.455 1.00 98.50 81 LEU A N 1
ATOM 647 C CA . LEU A 1 81 ? -0.095 0.914 14.036 1.00 98.50 81 LEU A CA 1
ATOM 648 C C . LEU A 1 81 ? -0.793 1.938 14.937 1.00 98.50 81 LEU A C 1
ATOM 650 O O . LEU A 1 81 ? -2.007 2.115 14.814 1.00 98.50 81 LEU A O 1
ATOM 654 N N . ALA A 1 82 ? -0.036 2.628 15.795 1.00 98.50 82 ALA A N 1
ATOM 655 C CA . ALA A 1 82 ? -0.567 3.697 16.637 1.00 98.50 82 ALA A CA 1
ATOM 656 C C . ALA A 1 82 ? -1.181 4.821 15.783 1.00 98.50 82 ALA A C 1
ATOM 658 O O . ALA A 1 82 ? -2.328 5.210 16.010 1.00 98.50 82 ALA A O 1
ATOM 659 N N . GLN A 1 83 ? -0.475 5.26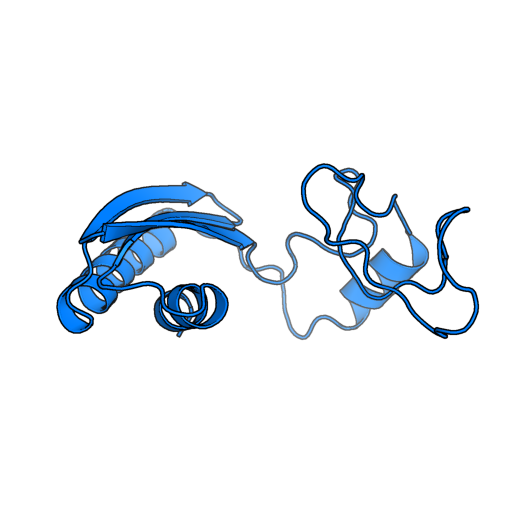0 14.735 1.00 98.44 83 GLN A N 1
ATOM 660 C CA . GLN A 1 83 ? -0.978 6.280 13.813 1.00 98.44 83 GLN A CA 1
ATOM 661 C C . GLN A 1 83 ? -2.249 5.828 13.077 1.00 98.44 83 GLN A C 1
ATOM 663 O O . GLN A 1 83 ? -3.201 6.594 12.951 1.00 98.44 83 GLN A O 1
ATOM 668 N N . PHE A 1 84 ? -2.315 4.577 12.611 1.00 98.56 84 PHE A N 1
ATOM 669 C CA . PHE A 1 84 ? -3.509 4.046 11.950 1.00 98.56 84 PHE A CA 1
ATOM 670 C C . PHE A 1 84 ? -4.716 4.048 12.891 1.00 98.56 84 PHE A C 1
ATOM 672 O O . PHE A 1 84 ? -5.817 4.424 12.484 1.00 98.56 84 PHE A O 1
ATOM 679 N N . GLN A 1 85 ? -4.522 3.652 14.150 1.00 98.56 85 GLN A N 1
ATOM 680 C CA . GLN A 1 85 ? -5.575 3.678 15.165 1.00 98.56 85 GLN A CA 1
ATOM 681 C C . GLN A 1 85 ? -6.054 5.105 15.451 1.00 98.56 85 GLN A C 1
ATOM 683 O O . GLN A 1 85 ? -7.264 5.329 15.524 1.00 98.56 85 GLN A O 1
ATOM 688 N N . GLU A 1 86 ? -5.138 6.070 15.545 1.00 98.56 86 GLU A N 1
ATOM 689 C CA . GLU A 1 86 ? -5.471 7.486 15.710 1.00 98.56 86 GLU A CA 1
ATOM 690 C C . GLU A 1 86 ? -6.282 8.017 14.521 1.00 98.56 86 GLU A C 1
ATOM 692 O O . GLU A 1 86 ? -7.383 8.542 14.712 1.00 98.56 86 GLU A O 1
ATOM 697 N N . THR A 1 87 ? -5.803 7.806 13.291 1.00 98.38 87 THR A N 1
ATOM 698 C CA . THR A 1 87 ? -6.497 8.221 12.065 1.00 98.38 87 THR A CA 1
ATOM 699 C C . THR A 1 87 ? -7.898 7.617 11.996 1.00 98.38 87 THR A C 1
ATOM 701 O O . THR A 1 87 ? -8.871 8.331 11.738 1.00 98.38 87 THR A O 1
ATOM 704 N N . ALA A 1 88 ? -8.040 6.317 12.271 1.00 98.06 88 ALA A N 1
ATOM 705 C CA . ALA A 1 88 ? -9.341 5.658 12.278 1.00 98.06 88 ALA A CA 1
ATOM 706 C C . ALA A 1 88 ? -10.267 6.231 13.359 1.00 98.06 88 ALA A C 1
ATOM 708 O O . ALA A 1 88 ? -11.433 6.500 13.075 1.00 98.06 88 ALA A O 1
ATOM 709 N N . SER A 1 89 ? -9.754 6.479 14.567 1.00 98.12 89 SER A N 1
ATOM 710 C CA . SER A 1 89 ? -10.515 7.096 15.657 1.00 98.12 89 SER A CA 1
ATOM 711 C C . SER A 1 89 ? -11.023 8.489 15.267 1.00 98.12 89 SER A C 1
ATOM 713 O O . SER A 1 89 ? -12.227 8.753 15.320 1.00 98.12 89 SER A O 1
ATOM 715 N N . TYR A 1 90 ? -10.135 9.349 14.759 1.00 97.94 90 TYR A N 1
ATOM 716 C CA . TYR A 1 90 ? -10.466 10.701 14.308 1.00 97.94 90 TYR A CA 1
ATOM 717 C C . TYR A 1 90 ? -11.514 10.704 13.185 1.00 97.94 90 TYR A C 1
ATOM 719 O O . TYR A 1 90 ? -12.466 11.489 13.201 1.00 97.94 90 TYR A O 1
ATOM 727 N N . ARG A 1 91 ? -11.386 9.782 12.223 1.00 96.75 91 ARG A N 1
ATOM 728 C CA . ARG A 1 91 ? -12.319 9.621 11.097 1.00 96.75 91 ARG A CA 1
ATOM 729 C C . ARG A 1 91 ? -13.599 8.858 11.456 1.00 96.75 91 ARG A C 1
ATOM 731 O O . ARG A 1 91 ? -14.480 8.735 10.604 1.00 96.75 91 ARG A O 1
ATOM 738 N N . LYS A 1 92 ? -13.733 8.372 12.697 1.00 97.06 92 LYS A N 1
ATOM 739 C CA . LYS A 1 92 ? -14.831 7.501 13.154 1.00 97.06 92 LYS A CA 1
ATOM 740 C C . LYS A 1 92 ? -14.962 6.243 12.286 1.00 97.06 92 LYS A C 1
ATOM 742 O O . LYS A 1 92 ? -16.063 5.850 11.903 1.00 97.06 92 LYS A O 1
ATOM 747 N N . TRP A 1 93 ? -13.832 5.634 11.949 1.00 98.00 93 TRP A N 1
ATOM 748 C CA . TRP A 1 93 ? -13.707 4.356 11.248 1.00 98.00 93 TRP A CA 1
ATOM 749 C C . TRP A 1 93 ? -13.340 3.245 12.229 1.00 98.00 93 TRP A C 1
ATOM 751 O O . TRP A 1 93 ? -12.893 3.498 13.346 1.00 98.00 93 TRP A O 1
ATOM 761 N N . THR A 1 94 ? -13.543 1.992 11.831 1.00 98.31 94 THR A N 1
ATOM 762 C CA . THR A 1 94 ? -13.160 0.846 12.658 1.00 98.31 94 THR A CA 1
ATOM 763 C C . THR A 1 94 ? -12.203 -0.043 11.901 1.00 98.31 94 THR A C 1
ATOM 765 O O . THR A 1 94 ? -12.568 -0.689 10.921 1.00 98.31 94 THR A O 1
ATOM 768 N N . ILE A 1 95 ? -10.976 -0.117 12.397 1.00 98.38 95 ILE A N 1
ATOM 769 C CA . ILE A 1 95 ? -9.997 -1.096 11.946 1.00 98.38 95 ILE A CA 1
ATOM 770 C C . ILE A 1 95 ? -10.445 -2.481 12.425 1.00 98.38 95 ILE A C 1
ATOM 772 O O . ILE A 1 95 ? -10.693 -2.692 13.610 1.00 98.38 95 ILE A O 1
ATOM 776 N N . ARG A 1 96 ? -10.576 -3.423 11.490 1.00 98.25 96 ARG A N 1
ATOM 777 C CA . ARG A 1 96 ? -10.899 -4.833 11.758 1.00 98.25 96 ARG A CA 1
ATOM 778 C C . ARG A 1 96 ? -9.649 -5.691 11.856 1.00 98.25 96 ARG A C 1
ATOM 780 O O . ARG A 1 96 ? -9.599 -6.592 12.682 1.00 98.25 96 ARG A O 1
ATOM 787 N N . ALA A 1 97 ? -8.663 -5.412 11.011 1.00 98.50 97 ALA A N 1
ATOM 788 C CA . ALA A 1 97 ? -7.384 -6.100 11.001 1.00 98.50 97 ALA A CA 1
ATOM 789 C C . ALA A 1 97 ? -6.309 -5.192 10.403 1.00 98.50 97 ALA A C 1
ATOM 791 O O . ALA A 1 97 ? -6.597 -4.384 9.516 1.00 98.50 97 ALA A O 1
ATOM 792 N N . VAL A 1 98 ? -5.075 -5.363 10.868 1.00 98.56 98 VAL A N 1
ATOM 793 C CA . VAL A 1 98 ? -3.879 -4.728 10.309 1.00 98.56 98 VAL A CA 1
ATOM 794 C C . VAL A 1 98 ? -2.794 -5.786 10.215 1.00 98.56 98 VAL A C 1
ATOM 796 O O . VAL A 1 98 ? -2.577 -6.534 11.165 1.00 98.56 98 VAL A O 1
ATOM 799 N N . ALA A 1 99 ? -2.105 -5.823 9.084 1.00 98.62 99 ALA A N 1
ATOM 800 C CA . ALA A 1 99 ? -0.862 -6.557 8.924 1.00 98.62 99 ALA A CA 1
ATOM 801 C C . ALA A 1 99 ? 0.192 -5.577 8.406 1.00 98.62 99 ALA A C 1
ATOM 803 O O . ALA A 1 99 ? -0.027 -4.922 7.387 1.00 98.62 99 ALA A O 1
ATOM 804 N N . ILE A 1 100 ? 1.312 -5.442 9.115 1.00 98.50 100 ILE A N 1
ATOM 805 C CA . ILE A 1 100 ? 2.438 -4.598 8.701 1.00 98.50 100 ILE A CA 1
ATOM 806 C C . ILE A 1 100 ? 3.630 -5.511 8.463 1.00 98.50 100 ILE A C 1
ATOM 808 O O . ILE A 1 100 ? 4.064 -6.240 9.351 1.00 98.50 100 ILE A O 1
ATOM 812 N N . MET A 1 101 ? 4.138 -5.470 7.242 1.00 97.81 101 MET A N 1
ATOM 813 C CA . MET A 1 101 ? 5.241 -6.284 6.766 1.00 97.81 101 MET A CA 1
ATOM 814 C C . MET A 1 101 ? 6.439 -5.368 6.542 1.00 97.81 101 MET A C 1
ATOM 816 O O . MET A 1 101 ? 6.311 -4.152 6.439 1.00 97.81 101 MET A O 1
ATOM 820 N N . PHE A 1 102 ? 7.624 -5.947 6.401 1.00 97.75 102 PHE A N 1
ATOM 821 C CA . PHE A 1 102 ? 8.869 -5.189 6.259 1.00 97.75 102 PHE A CA 1
ATOM 822 C C . PHE A 1 102 ? 8.928 -4.258 5.024 1.00 97.75 102 PHE A C 1
ATOM 824 O O . PHE A 1 102 ? 9.821 -3.423 4.932 1.00 97.75 102 PHE A O 1
ATOM 831 N N . ASN A 1 103 ? 8.017 -4.387 4.055 1.00 96.88 103 ASN A N 1
ATOM 832 C CA . ASN A 1 103 ? 7.999 -3.601 2.813 1.00 96.88 103 ASN A CA 1
ATOM 833 C C . ASN A 1 103 ? 6.592 -3.203 2.324 1.00 96.88 103 ASN A C 1
ATOM 835 O O . ASN A 1 103 ? 6.460 -2.647 1.233 1.00 96.88 103 ASN A O 1
ATOM 839 N N . HIS A 1 104 ? 5.535 -3.517 3.072 1.00 97.19 104 HIS A N 1
ATOM 840 C CA . HIS A 1 104 ? 4.155 -3.164 2.733 1.00 97.19 104 HIS A CA 1
ATOM 841 C C . HIS A 1 104 ? 3.251 -3.302 3.960 1.00 97.19 104 HIS A C 1
ATOM 843 O O . HIS A 1 104 ? 3.664 -3.839 4.985 1.00 97.19 104 HIS A O 1
ATOM 849 N N . PHE A 1 105 ? 2.003 -2.858 3.854 1.00 98.25 105 PHE A N 1
ATOM 850 C CA . PHE A 1 105 ? 0.976 -3.118 4.858 1.00 98.25 105 PHE A CA 1
ATOM 851 C C . PHE A 1 105 ? -0.385 -3.412 4.222 1.00 98.25 105 PHE A C 1
ATOM 853 O O . PHE A 1 105 ? -0.664 -3.013 3.085 1.00 98.25 105 PHE A O 1
ATOM 860 N N . HIS A 1 106 ? -1.240 -4.076 4.998 1.00 98.38 106 HIS A N 1
ATOM 861 C CA . HIS A 1 106 ? -2.650 -4.297 4.712 1.00 98.38 106 HIS A CA 1
ATOM 862 C C . HIS A 1 106 ? -3.513 -3.812 5.876 1.00 98.38 106 HIS A C 1
ATOM 864 O O . HIS A 1 106 ? -3.177 -4.034 7.040 1.00 98.38 106 HIS A O 1
ATOM 870 N N . ILE A 1 107 ? -4.651 -3.193 5.564 1.00 98.50 107 ILE A N 1
ATOM 871 C CA . ILE A 1 107 ? -5.648 -2.769 6.553 1.00 98.50 107 ILE A CA 1
ATOM 872 C C . ILE A 1 107 ? -7.022 -3.217 6.069 1.00 98.50 107 ILE A C 1
ATOM 874 O O . ILE A 1 107 ? -7.429 -2.882 4.957 1.00 98.50 107 ILE A O 1
ATOM 878 N N . VAL A 1 108 ? -7.755 -3.933 6.918 1.00 98.38 108 VAL A N 1
ATOM 879 C CA . VAL A 1 108 ? -9.198 -4.115 6.751 1.00 98.38 108 VAL A CA 1
ATOM 880 C C . VAL A 1 108 ? -9.888 -3.069 7.608 1.00 98.38 108 VAL A C 1
ATOM 882 O O . VAL A 1 108 ? -9.793 -3.111 8.835 1.00 98.38 108 VAL A O 1
ATOM 885 N N . VAL A 1 109 ? -10.578 -2.128 6.974 1.00 98.38 109 VAL A N 1
ATOM 886 C CA . VAL A 1 109 ? -11.257 -1.023 7.659 1.00 98.38 109 VAL A CA 1
ATOM 887 C C . VAL A 1 109 ? -12.730 -0.991 7.289 1.00 98.38 109 VAL A C 1
ATOM 889 O O . VAL A 1 109 ? -13.101 -1.129 6.124 1.00 98.38 109 VAL A O 1
ATOM 892 N N . ALA A 1 110 ? -13.571 -0.812 8.299 1.00 98.31 110 ALA A N 1
ATOM 893 C CA . ALA A 1 110 ? -14.971 -0.481 8.139 1.00 98.31 110 ALA A CA 1
ATOM 894 C C . ALA A 1 110 ? -15.127 1.046 8.166 1.00 98.31 110 ALA A C 1
ATOM 896 O O . ALA A 1 110 ? -14.529 1.716 9.012 1.00 98.31 110 ALA A O 1
ATOM 897 N N . VAL A 1 111 ? -15.927 1.587 7.251 1.00 97.56 111 VAL A N 1
ATOM 898 C CA . VAL A 1 111 ? -16.186 3.026 7.107 1.00 97.56 111 VAL A CA 1
ATOM 899 C C . VAL A 1 111 ? -17.696 3.277 6.959 1.00 97.56 111 VAL A C 1
ATOM 901 O O . VAL A 1 111 ? -18.427 2.356 6.582 1.00 97.56 111 VAL A O 1
ATOM 904 N N . PRO A 1 112 ? -18.200 4.476 7.305 1.00 96.69 112 PRO A N 1
ATOM 905 C CA . PRO A 1 112 ? -19.582 4.864 7.028 1.00 96.69 112 PRO A CA 1
ATOM 906 C C . PRO A 1 112 ? -19.777 5.259 5.554 1.00 96.69 112 PRO A C 1
ATOM 908 O O . PRO A 1 112 ? -18.982 6.027 5.008 1.00 96.69 112 PRO A O 1
ATOM 911 N N . GLY A 1 113 ? -20.863 4.788 4.939 1.00 94.75 113 GLY A N 1
ATOM 912 C CA . GLY A 1 113 ? -21.183 5.012 3.529 1.00 94.75 113 GLY A CA 1
ATOM 913 C C . GLY A 1 113 ? -20.208 4.303 2.588 1.00 94.75 113 GLY A C 1
ATOM 914 O O . GLY A 1 113 ? -19.535 3.357 2.980 1.00 94.75 113 GLY A O 1
ATOM 915 N N . ASP A 1 114 ? -20.087 4.789 1.350 1.00 94.00 114 ASP A N 1
ATOM 916 C CA . ASP A 1 114 ? -19.181 4.227 0.334 1.00 94.00 114 ASP A CA 1
ATOM 917 C C . ASP A 1 114 ? -18.199 5.289 -0.204 1.00 94.00 114 ASP A C 1
ATOM 919 O O . ASP A 1 114 ? -18.313 5.749 -1.344 1.00 94.00 114 ASP A O 1
ATOM 923 N N . PRO A 1 115 ? -17.261 5.781 0.630 1.00 95.00 115 PRO A N 1
ATOM 924 C CA . PRO A 1 115 ? -16.289 6.769 0.189 1.00 95.00 115 PRO A CA 1
ATOM 925 C C . PRO A 1 115 ? -15.331 6.163 -0.838 1.00 95.00 115 PRO A C 1
ATOM 927 O O . PRO A 1 115 ? -15.006 4.977 -0.797 1.00 95.00 115 PRO A O 1
ATOM 930 N N . ASN A 1 116 ? -14.803 7.015 -1.721 1.00 94.50 116 ASN A N 1
ATOM 931 C CA . ASN A 1 116 ? -13.800 6.597 -2.695 1.00 94.50 116 ASN A CA 1
ATOM 932 C C . ASN A 1 116 ? -12.603 5.922 -1.976 1.00 94.50 116 ASN A C 1
ATOM 934 O O . ASN A 1 116 ? -11.971 6.568 -1.130 1.00 94.50 116 ASN A O 1
ATOM 938 N N . PRO A 1 117 ? -12.244 4.671 -2.323 1.00 93.19 117 PRO A N 1
ATOM 939 C CA . PRO A 1 117 ? -11.224 3.905 -1.605 1.00 93.19 117 PRO A CA 1
ATOM 940 C C . PRO A 1 117 ? -9.834 4.548 -1.659 1.00 93.19 117 PRO A C 1
ATOM 942 O O . PRO A 1 117 ? -9.060 4.419 -0.712 1.00 93.19 117 PRO A O 1
ATOM 945 N N . SER A 1 118 ? -9.515 5.305 -2.715 1.00 93.94 118 SER A N 1
ATOM 946 C CA . SER A 1 118 ? -8.252 6.044 -2.804 1.00 93.94 118 SER A CA 1
ATOM 947 C C . SER A 1 118 ? -8.156 7.161 -1.766 1.00 93.94 118 SER A C 1
ATOM 949 O O . SER A 1 118 ? -7.055 7.450 -1.305 1.00 93.94 118 SER A O 1
ATOM 951 N N . LYS A 1 119 ? -9.284 7.764 -1.359 1.00 95.81 119 LYS A N 1
ATOM 952 C CA . LYS A 1 119 ? -9.301 8.740 -0.258 1.00 95.81 119 LYS A CA 1
ATOM 953 C C . LYS A 1 119 ? -9.082 8.058 1.088 1.00 95.81 119 LYS A C 1
ATOM 955 O O . LYS A 1 119 ? -8.268 8.536 1.866 1.00 95.81 119 LYS A O 1
ATOM 960 N N . VAL A 1 120 ? -9.738 6.917 1.319 1.00 97.38 120 VAL A N 1
ATOM 961 C CA . VAL A 1 120 ? -9.567 6.131 2.556 1.00 97.38 120 VAL A CA 1
ATOM 962 C C . VAL A 1 120 ? -8.110 5.695 2.722 1.00 97.38 120 VAL A C 1
ATOM 964 O O . VAL A 1 120 ? -7.515 5.905 3.773 1.00 97.38 120 VAL A O 1
ATOM 967 N N . LEU A 1 121 ? -7.500 5.151 1.663 1.00 97.19 121 LEU A N 1
ATOM 968 C CA . LEU A 1 121 ? -6.076 4.811 1.667 1.00 97.19 121 LEU A CA 1
ATOM 969 C C . LEU A 1 121 ? -5.182 6.047 1.822 1.00 97.19 121 LEU A C 1
ATOM 971 O O . LEU A 1 121 ? -4.155 5.969 2.484 1.00 97.19 121 LEU A O 1
ATOM 975 N N . GLY A 1 122 ? -5.553 7.172 1.207 1.00 97.06 122 GLY A N 1
ATOM 976 C CA . GLY A 1 122 ? -4.828 8.435 1.329 1.00 97.06 122 GLY A CA 1
ATOM 977 C C . GLY A 1 122 ? -4.730 8.923 2.773 1.00 97.06 122 GLY A C 1
ATOM 978 O O . GLY A 1 122 ? -3.639 9.279 3.200 1.00 97.06 122 GLY A O 1
ATOM 979 N N . ASP A 1 123 ? -5.825 8.854 3.533 1.00 97.25 123 ASP A N 1
ATOM 980 C CA . ASP A 1 123 ? -5.848 9.243 4.949 1.00 97.25 123 ASP A CA 1
ATOM 981 C C . ASP A 1 123 ? -4.936 8.368 5.823 1.00 97.25 123 ASP A C 1
ATOM 983 O O . ASP A 1 123 ? -4.317 8.875 6.749 1.00 97.25 123 ASP A O 1
ATOM 987 N N . PHE A 1 124 ? -4.800 7.071 5.527 1.00 97.56 124 PHE A N 1
ATOM 988 C CA . PHE A 1 124 ? -3.853 6.203 6.243 1.00 97.56 124 PHE A CA 1
ATOM 989 C C . PHE A 1 124 ? -2.387 6.413 5.836 1.00 97.56 124 PHE A C 1
ATOM 991 O O . PHE A 1 124 ? -1.498 5.898 6.507 1.00 97.56 124 PHE A O 1
ATOM 998 N N . LYS A 1 125 ? -2.118 7.102 4.721 1.00 94.19 125 LYS A N 1
ATOM 999 C CA . LYS A 1 125 ? -0.757 7.340 4.212 1.00 94.19 125 LYS A CA 1
ATOM 1000 C C . LYS A 1 125 ? -0.176 8.702 4.596 1.00 94.19 125 LYS A C 1
ATOM 1002 O O . LYS A 1 125 ? 1.029 8.872 4.415 1.00 94.19 125 LYS A O 1
ATOM 1007 N N . ALA A 1 126 ? -1.029 9.658 4.958 1.00 87.38 126 ALA A N 1
ATOM 1008 C CA . ALA A 1 126 ? -0.646 11.017 5.334 1.00 87.38 126 ALA A CA 1
ATOM 1009 C C . ALA A 1 126 ? -0.040 11.036 6.740 1.00 87.38 126 ALA A C 1
ATOM 1011 O O . ALA A 1 126 ? 0.923 11.813 6.921 1.00 87.38 126 ALA A O 1
#